Protein AF-H0QYI7-F1 (afdb_monomer_lite)

Sequence (74 aa):
MKIHEEVAVYFALTFVGLCAIAYLLWRAFGPVANDDHSSRSADSRRTPPPIGPDDDPQFLFELDRREKRGDDSA

Radius of gyration: 27.66 Å; chains: 1; bounding box: 48×22×86 Å

Organism: NCBI:txid1077974

Secondary structure (DSSP, 8-state):
-HHHHHHHHHHHHHHHHHHHHHHHHHHHH-------S------S--------TTSSHHHHHHHHHHHTTTTS--

Structure (mmCIF, N/CA/C/O backbone):
data_AF-H0QYI7-F1
#
_entry.id   AF-H0QYI7-F1
#
loop_
_atom_site.group_PDB
_atom_site.id
_atom_site.type_symbol
_atom_site.label_atom_id
_atom_site.label_alt_id
_atom_site.label_comp_id
_atom_site.label_asym_id
_atom_site.label_entity_id
_atom_site.label_seq_id
_atom_site.pdbx_PDB_ins_code
_atom_site.Cartn_x
_atom_site.Cartn_y
_atom_site.Cartn_z
_atom_site.occupancy
_atom_site.B_iso_or_equiv
_atom_site.auth_seq_id
_atom_site.auth_comp_id
_atom_site.auth_asym_id
_atom_site.auth_atom_id
_atom_site.pdbx_PDB_model_num
ATOM 1 N N . MET A 1 1 ? 20.034 3.255 -29.546 1.00 61.53 1 MET A N 1
ATOM 2 C CA . MET A 1 1 ? 18.738 2.760 -29.023 1.00 61.53 1 MET A CA 1
ATOM 3 C C . MET A 1 1 ? 18.835 2.025 -27.681 1.00 61.53 1 MET A C 1
ATOM 5 O O . MET A 1 1 ? 17.854 2.054 -26.962 1.00 61.53 1 MET A O 1
ATOM 9 N N . LYS A 1 2 ? 19.988 1.455 -27.285 1.00 67.50 2 LYS A N 1
ATOM 10 C CA . LYS A 1 2 ? 20.165 0.732 -26.002 1.00 67.50 2 LYS A CA 1
ATOM 11 C C . LYS A 1 2 ? 19.915 1.576 -24.735 1.00 67.50 2 LYS A C 1
ATOM 13 O O . LYS A 1 2 ? 19.382 1.085 -23.755 1.00 67.50 2 LYS A O 1
ATOM 18 N N . ILE A 1 3 ? 20.241 2.870 -24.787 1.00 75.00 3 ILE A N 1
ATOM 19 C CA . ILE A 1 3 ? 20.060 3.806 -23.660 1.00 75.00 3 ILE A CA 1
ATOM 20 C C . ILE A 1 3 ? 18.576 3.992 -23.317 1.00 75.00 3 ILE A C 1
ATOM 22 O O . ILE A 1 3 ? 18.229 4.115 -22.151 1.00 75.00 3 ILE A O 1
ATOM 26 N N . HIS A 1 4 ? 17.688 3.980 -24.316 1.00 78.62 4 HIS A N 1
ATOM 27 C CA . HIS A 1 4 ? 16.251 4.094 -24.062 1.00 78.62 4 HIS A CA 1
ATOM 28 C C . HIS A 1 4 ? 15.696 2.858 -23.358 1.00 78.62 4 HIS A C 1
ATOM 30 O O . HIS A 1 4 ? 14.768 2.992 -22.574 1.00 78.62 4 HIS A O 1
ATOM 36 N N . GLU A 1 5 ? 16.267 1.682 -23.616 1.00 79.88 5 GLU A N 1
ATOM 37 C CA . GLU A 1 5 ? 15.863 0.428 -22.981 1.00 79.88 5 GLU A CA 1
ATOM 38 C C . GLU A 1 5 ? 16.287 0.401 -21.509 1.00 79.88 5 GLU A C 1
ATOM 40 O O . GLU A 1 5 ? 15.452 0.180 -20.641 1.00 79.88 5 GLU A O 1
ATOM 45 N N . GLU A 1 6 ? 17.542 0.755 -21.219 1.00 84.38 6 GLU A N 1
ATOM 46 C CA . GLU A 1 6 ? 18.047 0.918 -19.848 1.00 84.38 6 GLU A CA 1
ATOM 47 C C . GLU A 1 6 ? 17.192 1.924 -19.062 1.00 84.38 6 GLU A C 1
ATOM 49 O O . GLU A 1 6 ? 16.650 1.612 -18.003 1.00 84.38 6 GLU A O 1
ATOM 54 N N . VAL A 1 7 ? 16.992 3.124 -19.621 1.00 90.56 7 VAL A N 1
ATOM 55 C CA . VAL A 1 7 ? 16.186 4.177 -18.987 1.00 90.56 7 VAL A CA 1
ATOM 56 C C . VAL A 1 7 ? 14.732 3.731 -18.803 1.00 90.56 7 VAL A C 1
ATOM 58 O O . VAL A 1 7 ? 14.143 4.011 -17.760 1.00 90.56 7 VAL A O 1
ATOM 61 N N . ALA A 1 8 ? 14.156 3.003 -19.764 1.00 91.12 8 ALA A N 1
ATOM 62 C CA . ALA A 1 8 ? 12.801 2.471 -19.650 1.00 91.12 8 ALA A CA 1
ATOM 63 C C . ALA A 1 8 ? 12.681 1.418 -18.540 1.00 91.12 8 ALA A C 1
ATOM 65 O O . ALA A 1 8 ? 11.696 1.436 -17.803 1.00 91.12 8 ALA A O 1
ATOM 66 N N . VAL A 1 9 ? 13.677 0.542 -18.372 1.00 92.31 9 VAL A N 1
ATOM 67 C CA . VAL A 1 9 ? 13.692 -0.460 -17.294 1.00 92.31 9 VAL A CA 1
ATOM 68 C C . VAL A 1 9 ? 13.769 0.220 -15.927 1.00 92.31 9 VAL A C 1
ATOM 70 O O . VAL A 1 9 ? 12.966 -0.094 -15.046 1.00 92.31 9 VAL A O 1
ATOM 73 N N . TYR A 1 10 ? 14.655 1.206 -15.748 1.00 94.25 10 TYR A N 1
ATOM 74 C CA . TYR A 1 10 ? 14.729 1.962 -14.490 1.00 94.25 10 TYR A CA 1
ATOM 75 C C . TYR A 1 10 ? 13.439 2.742 -14.207 1.00 94.25 10 TYR A C 1
ATOM 77 O O . TYR A 1 10 ? 12.975 2.787 -13.065 1.00 94.25 10 TYR A O 1
ATOM 85 N N . PHE A 1 11 ? 12.816 3.315 -15.237 1.00 93.56 11 PHE A N 1
ATOM 86 C CA . PHE A 1 11 ? 11.546 4.021 -15.093 1.00 93.56 11 PHE A CA 1
ATOM 87 C C . PHE A 1 11 ? 10.407 3.072 -14.696 1.00 93.56 11 PHE A C 1
ATOM 89 O O . PHE A 1 11 ? 9.646 3.368 -13.779 1.00 93.56 11 PHE A O 1
ATOM 96 N N . ALA A 1 12 ? 10.323 1.893 -15.317 1.00 93.94 12 ALA A N 1
ATOM 97 C CA . ALA A 1 12 ? 9.320 0.888 -14.975 1.00 93.94 12 ALA A CA 1
ATOM 98 C C . ALA A 1 12 ? 9.488 0.375 -13.534 1.00 93.94 12 ALA A C 1
ATOM 100 O O . ALA A 1 12 ? 8.511 0.308 -12.789 1.00 93.94 12 ALA A O 1
ATOM 101 N N . LEU A 1 13 ? 10.720 0.064 -13.114 1.00 95.62 13 LEU A N 1
ATOM 102 C CA . LEU A 1 13 ? 11.004 -0.416 -11.757 1.00 95.62 13 LEU A CA 1
ATOM 103 C C . LEU A 1 13 ? 10.678 0.633 -10.689 1.00 95.62 13 LEU A C 1
ATOM 105 O O . LEU A 1 13 ? 10.049 0.311 -9.682 1.00 95.62 13 LEU A O 1
ATOM 109 N N . THR A 1 14 ? 11.072 1.889 -10.913 1.00 96.56 14 THR A N 1
ATOM 110 C CA . THR A 1 14 ? 10.780 2.983 -9.974 1.00 96.56 14 THR A CA 1
ATOM 111 C C . THR A 1 14 ? 9.289 3.284 -9.906 1.00 96.56 14 THR A C 1
ATOM 113 O O . THR A 1 14 ? 8.764 3.449 -8.808 1.00 96.56 14 THR A O 1
ATOM 116 N N . PHE A 1 15 ? 8.585 3.282 -11.039 1.00 97.31 15 PHE A N 1
ATOM 117 C CA . PHE A 1 15 ? 7.141 3.486 -11.074 1.00 97.31 15 PHE A CA 1
ATOM 118 C C . PHE A 1 15 ? 6.389 2.384 -10.319 1.00 97.31 15 PHE A C 1
ATOM 120 O O . PHE A 1 15 ? 5.574 2.681 -9.449 1.00 97.31 15 PHE A O 1
ATOM 127 N N . VAL A 1 16 ? 6.706 1.111 -10.579 1.00 97.00 16 VAL A N 1
ATOM 128 C CA . VAL A 1 16 ? 6.079 -0.024 -9.880 1.00 97.00 16 VAL A CA 1
ATOM 129 C C . VAL A 1 16 ? 6.398 0.004 -8.385 1.00 97.00 16 VAL A C 1
ATOM 131 O O . VAL A 1 16 ? 5.493 -0.169 -7.569 1.00 97.00 16 VAL A O 1
ATOM 134 N N . GLY A 1 17 ? 7.653 0.268 -8.010 1.00 96.38 17 GLY A N 1
ATOM 135 C CA . GLY A 1 17 ? 8.054 0.403 -6.609 1.00 96.38 17 GLY A CA 1
ATOM 136 C C . GLY A 1 17 ? 7.322 1.545 -5.899 1.00 96.38 17 GLY A C 1
ATOM 137 O O . GLY A 1 17 ? 6.817 1.362 -4.792 1.00 96.38 17 GLY A O 1
ATOM 138 N N . LEU A 1 18 ? 7.187 2.698 -6.558 1.00 97.50 18 LEU A N 1
ATOM 139 C CA . LEU A 1 18 ? 6.453 3.846 -6.033 1.00 97.50 18 LEU A CA 1
ATOM 140 C C . LEU A 1 18 ? 4.963 3.526 -5.858 1.00 97.50 18 LEU A C 1
ATOM 142 O O . LEU A 1 18 ? 4.399 3.818 -4.806 1.00 97.50 18 LEU A O 1
ATOM 146 N N . CYS A 1 19 ? 4.335 2.881 -6.845 1.00 96.62 19 CYS A N 1
ATOM 147 C CA . CYS A 1 19 ? 2.947 2.433 -6.755 1.00 96.62 19 CYS A CA 1
ATOM 148 C C . CYS A 1 19 ? 2.743 1.426 -5.620 1.00 96.62 19 CYS A C 1
ATOM 150 O O . CYS A 1 19 ? 1.762 1.535 -4.889 1.00 96.62 19 CYS A O 1
ATOM 152 N N . ALA A 1 20 ? 3.663 0.476 -5.436 1.00 96.06 20 ALA A N 1
ATOM 153 C CA . ALA A 1 20 ? 3.597 -0.492 -4.347 1.00 96.06 20 ALA A CA 1
ATOM 154 C C . ALA A 1 20 ? 3.691 0.195 -2.979 1.00 96.06 20 ALA A C 1
ATOM 156 O O . ALA A 1 20 ? 2.883 -0.091 -2.100 1.00 96.06 20 ALA A O 1
ATOM 157 N N . ILE A 1 21 ? 4.617 1.144 -2.804 1.00 95.06 21 ILE A N 1
ATOM 158 C CA . ILE A 1 21 ? 4.733 1.921 -1.562 1.00 95.06 21 ILE A CA 1
ATOM 159 C C . ILE A 1 21 ? 3.470 2.753 -1.333 1.00 95.06 21 ILE A C 1
ATOM 161 O O . ILE A 1 21 ? 2.906 2.695 -0.247 1.00 95.06 21 ILE A O 1
ATOM 165 N N . ALA A 1 22 ? 2.983 3.479 -2.340 1.00 93.25 22 ALA A N 1
ATOM 166 C CA . ALA A 1 22 ? 1.748 4.256 -2.235 1.00 93.25 22 ALA A CA 1
ATOM 167 C C . ALA A 1 22 ? 0.545 3.368 -1.881 1.00 93.25 22 ALA A C 1
ATOM 169 O O . ALA A 1 22 ? -0.265 3.738 -1.035 1.00 93.25 22 ALA A O 1
ATOM 170 N N . TYR A 1 23 ? 0.461 2.171 -2.466 1.00 92.12 23 TYR A N 1
ATOM 171 C CA . TYR A 1 23 ? -0.563 1.184 -2.143 1.00 92.12 23 TYR A CA 1
ATOM 172 C C . TYR A 1 23 ? -0.429 0.659 -0.713 1.00 92.12 23 TYR A C 1
ATOM 174 O O . TYR A 1 23 ? -1.430 0.536 -0.017 1.00 92.12 23 TYR A O 1
ATOM 182 N N . LEU A 1 24 ? 0.787 0.386 -0.239 1.00 92.44 24 LEU A N 1
ATOM 183 C CA . LEU A 1 24 ? 1.026 -0.037 1.142 1.00 92.44 24 LEU A CA 1
ATOM 184 C C . LEU A 1 24 ? 0.698 1.076 2.136 1.00 92.44 24 LEU A C 1
ATOM 186 O O . LEU A 1 24 ? 0.064 0.808 3.152 1.00 92.44 24 LEU A O 1
ATOM 190 N N . LEU A 1 25 ? 1.059 2.321 1.827 1.00 90.75 25 LEU A N 1
ATOM 191 C CA . LEU A 1 25 ? 0.694 3.488 2.624 1.00 90.75 25 LEU A CA 1
ATOM 192 C C . LEU A 1 25 ? -0.823 3.693 2.628 1.00 90.75 25 LEU A C 1
ATOM 194 O O . LEU A 1 25 ? -1.391 3.938 3.683 1.00 90.75 25 LEU A O 1
ATOM 198 N N . TRP A 1 26 ? -1.502 3.500 1.497 1.00 86.56 26 TRP A N 1
ATOM 199 C CA . TRP A 1 26 ? -2.963 3.505 1.444 1.00 86.56 26 TRP A CA 1
ATOM 200 C C . TRP A 1 26 ? -3.571 2.300 2.177 1.00 86.56 26 TRP A C 1
ATOM 202 O O . TRP A 1 26 ? -4.625 2.410 2.784 1.00 86.56 26 TRP A O 1
ATOM 212 N N . ARG A 1 27 ? -2.931 1.133 2.202 1.00 84.12 27 ARG A N 1
ATOM 213 C CA . ARG A 1 27 ? -3.464 -0.024 2.932 1.00 84.12 27 ARG A CA 1
ATOM 214 C C . ARG A 1 27 ? -3.277 0.104 4.444 1.00 84.12 27 ARG A C 1
ATOM 216 O O . ARG A 1 27 ? -4.139 -0.370 5.183 1.00 84.12 27 ARG A O 1
ATOM 223 N N . ALA A 1 28 ? -2.168 0.706 4.874 1.00 80.31 28 ALA A N 1
ATOM 224 C CA . ALA A 1 28 ? -1.784 0.876 6.274 1.00 80.31 28 ALA A CA 1
ATOM 225 C C . ALA A 1 28 ? -2.408 2.123 6.916 1.00 80.31 28 ALA A C 1
ATOM 227 O O . ALA A 1 28 ? -2.887 2.051 8.042 1.00 80.31 28 ALA A O 1
ATOM 228 N N . PHE A 1 29 ? -2.426 3.244 6.195 1.00 79.56 29 PHE A N 1
ATOM 229 C CA . PHE A 1 29 ? -2.943 4.541 6.649 1.00 79.56 29 PHE A CA 1
ATOM 230 C C . PHE A 1 29 ? -4.192 4.975 5.894 1.00 79.56 29 PHE A C 1
ATOM 232 O O . PHE A 1 29 ? -4.528 6.160 5.914 1.00 79.56 29 PHE A O 1
ATOM 239 N N . GLY A 1 30 ? -4.822 4.060 5.152 1.00 65.38 30 GLY A N 1
ATOM 240 C CA . GLY A 1 30 ? -5.912 4.406 4.252 1.00 65.38 30 GLY A CA 1
ATOM 241 C C . GLY A 1 30 ? -6.957 5.260 4.913 1.00 65.38 30 GLY A C 1
ATOM 242 O O . GLY A 1 30 ? -7.108 5.134 6.128 1.00 65.38 30 GLY A O 1
ATOM 243 N N . PRO A 1 31 ? -7.584 6.150 4.112 1.00 64.94 31 PRO A N 1
ATOM 244 C CA . PRO A 1 31 ? -8.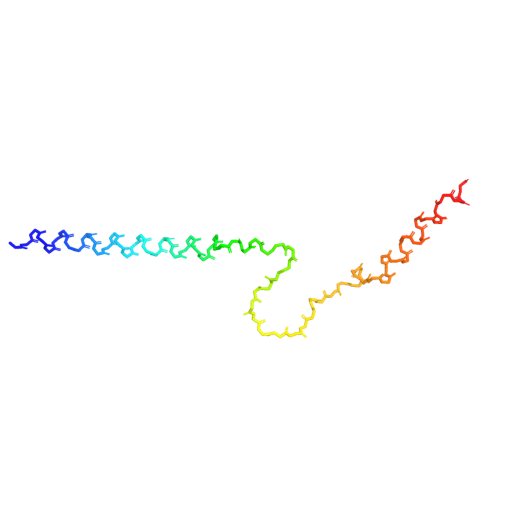282 7.330 4.587 1.00 64.94 31 PRO A CA 1
ATOM 245 C C . PRO A 1 31 ? -9.046 6.908 5.814 1.00 64.94 31 PRO A C 1
ATOM 247 O O . PRO A 1 31 ? -9.956 6.083 5.707 1.00 64.94 31 PRO A O 1
ATOM 250 N N . VAL A 1 32 ? -8.570 7.378 6.973 1.00 59.56 32 VAL A N 1
ATOM 251 C CA . VAL A 1 32 ? -9.336 7.301 8.202 1.00 59.56 32 VAL A CA 1
ATOM 252 C C . VAL A 1 32 ? -10.599 8.011 7.780 1.00 59.56 32 VAL A C 1
ATOM 254 O O . VAL A 1 32 ? -10.575 9.220 7.537 1.00 59.56 32 VAL A O 1
ATOM 257 N N . ALA A 1 33 ? -11.636 7.233 7.471 1.00 55.03 33 ALA A N 1
ATOM 258 C CA . ALA A 1 33 ? -12.929 7.803 7.226 1.00 55.03 33 ALA A CA 1
ATOM 259 C C . ALA A 1 33 ? -13.132 8.621 8.487 1.00 55.03 33 ALA A C 1
ATOM 261 O O . ALA A 1 33 ? -13.102 8.075 9.591 1.00 55.03 33 ALA A O 1
ATOM 262 N N . ASN A 1 34 ? -13.236 9.935 8.334 1.00 50.34 34 ASN A N 1
ATOM 263 C CA . ASN A 1 34 ? -13.689 10.812 9.397 1.00 50.34 34 ASN A CA 1
ATOM 264 C C . ASN A 1 34 ? -15.180 10.527 9.668 1.00 50.34 34 ASN A C 1
ATOM 266 O O . ASN A 1 34 ? -15.964 11.447 9.848 1.00 50.34 34 ASN A O 1
ATOM 270 N N . ASP A 1 35 ? -15.567 9.255 9.641 1.00 48.81 35 ASP A N 1
ATOM 271 C CA . ASP A 1 35 ? -16.728 8.728 10.299 1.00 48.81 35 ASP A CA 1
ATOM 272 C C . ASP A 1 35 ? -16.251 8.512 11.729 1.00 48.81 35 ASP A C 1
ATOM 274 O O . ASP A 1 35 ? -15.661 7.489 12.097 1.00 48.81 35 ASP A O 1
ATOM 278 N N . ASP A 1 36 ? -16.391 9.597 12.487 1.00 48.41 36 ASP A N 1
ATOM 279 C CA . ASP A 1 36 ? -16.861 9.571 13.861 1.00 48.41 36 ASP A CA 1
ATOM 280 C C . ASP A 1 36 ? -17.136 8.151 14.352 1.00 48.41 36 ASP A C 1
ATOM 282 O O . ASP A 1 36 ? -17.993 7.470 13.797 1.00 48.41 36 ASP A O 1
ATOM 286 N N . HIS A 1 37 ? -16.428 7.726 15.402 1.00 48.88 37 HIS A N 1
ATOM 287 C CA . HIS A 1 37 ? -16.875 6.677 16.317 1.00 48.88 37 HIS A CA 1
ATOM 288 C C . HIS A 1 37 ? -17.799 5.621 15.690 1.00 48.88 37 HIS A C 1
ATOM 290 O O . HIS A 1 37 ? -19.015 5.772 15.726 1.00 48.88 37 HIS A O 1
ATOM 296 N N . SER A 1 38 ? -17.223 4.513 15.221 1.00 48.81 38 SER A N 1
ATOM 297 C CA . SER A 1 38 ? -17.903 3.329 14.669 1.00 48.81 38 SER A CA 1
ATOM 298 C C . SER A 1 38 ? -17.894 3.241 13.144 1.00 48.81 38 SER A C 1
ATOM 300 O O . SER A 1 38 ? -18.649 3.883 12.433 1.00 48.81 38 SER A O 1
ATOM 302 N N . SER A 1 39 ? -17.097 2.313 12.627 1.00 44.19 39 SER A N 1
ATOM 303 C CA . SER A 1 39 ? -17.582 1.237 11.754 1.00 44.19 39 SER A CA 1
ATOM 304 C C . SER A 1 39 ? -16.375 0.517 11.153 1.00 44.19 39 SER A C 1
ATOM 306 O O . SER A 1 39 ? -15.530 1.065 10.464 1.00 44.19 39 SER A O 1
ATOM 308 N N . ARG A 1 40 ? -16.174 -0.724 11.589 1.00 48.12 40 ARG A N 1
ATOM 309 C CA . ARG A 1 40 ? -16.426 -1.890 10.737 1.00 48.12 40 ARG A CA 1
ATOM 310 C C . ARG A 1 40 ? -15.495 -1.931 9.527 1.00 48.12 40 ARG A C 1
ATOM 312 O O . ARG A 1 40 ? -15.815 -1.439 8.451 1.00 48.12 40 ARG A O 1
ATOM 319 N N . SER A 1 41 ? -14.440 -2.733 9.676 1.00 46.72 41 SER A N 1
ATOM 320 C CA . SER A 1 41 ? -14.115 -3.673 8.604 1.00 46.72 41 SER A CA 1
ATOM 321 C C . SER A 1 41 ? -15.425 -4.305 8.141 1.00 46.72 41 SER A C 1
ATOM 323 O O . SER A 1 41 ? -16.090 -5.014 8.899 1.00 46.72 41 SER A O 1
ATOM 325 N N . ALA A 1 42 ? -15.837 -3.944 6.933 1.00 51.69 42 ALA A N 1
ATOM 326 C CA . ALA A 1 42 ? -16.953 -4.536 6.235 1.00 51.69 42 ALA A CA 1
ATOM 327 C C . ALA A 1 42 ? -16.558 -5.966 5.846 1.00 51.69 42 ALA A C 1
ATOM 329 O O . ALA A 1 42 ? -16.187 -6.234 4.710 1.00 51.69 42 ALA A O 1
ATOM 330 N N . ASP A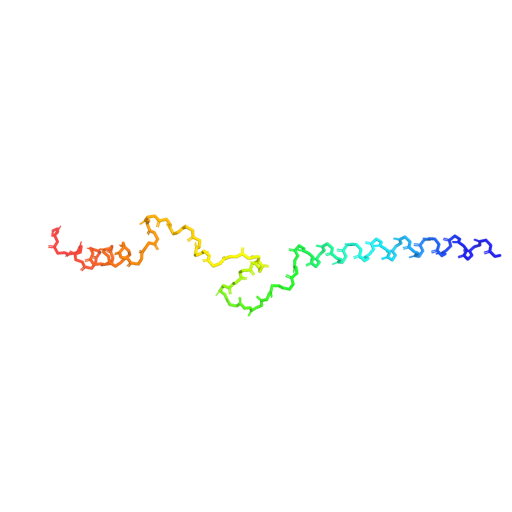 1 43 ? -16.604 -6.874 6.817 1.00 48.28 43 ASP A N 1
ATOM 331 C CA . ASP A 1 43 ? -16.732 -8.296 6.554 1.00 48.28 43 ASP A CA 1
ATOM 332 C C . ASP A 1 43 ? -17.944 -8.844 7.312 1.00 48.28 43 ASP A C 1
ATOM 334 O O . ASP A 1 43 ? -18.313 -8.446 8.418 1.00 48.28 43 ASP A O 1
ATOM 338 N N . SER A 1 44 ? -18.627 -9.712 6.599 1.00 51.69 44 SER A N 1
ATOM 339 C CA . SER A 1 44 ? -19.892 -10.350 6.868 1.00 51.69 44 SER A CA 1
ATOM 340 C C . SER A 1 44 ? -20.003 -10.991 8.259 1.00 51.69 44 SER A C 1
ATOM 342 O O . SER A 1 44 ? -19.488 -12.078 8.511 1.00 51.69 44 SER A O 1
ATOM 344 N N . ARG A 1 45 ? -20.797 -10.375 9.140 1.00 49.16 45 ARG A N 1
ATOM 345 C CA . ARG A 1 45 ? -21.927 -10.989 9.875 1.00 49.16 45 ARG A CA 1
ATOM 346 C C . ARG A 1 45 ? -22.356 -10.073 11.015 1.00 49.16 45 ARG A C 1
ATOM 348 O O . ARG A 1 45 ? -21.549 -9.543 11.765 1.00 49.16 45 ARG A O 1
ATOM 355 N N . ARG A 1 46 ? -23.670 -9.880 11.124 1.00 56.69 46 ARG A N 1
ATOM 356 C CA . ARG A 1 46 ? -24.356 -9.167 12.207 1.00 56.69 46 ARG A CA 1
ATOM 357 C C . ARG A 1 46 ? -24.235 -9.942 13.521 1.00 56.69 46 ARG A C 1
ATOM 359 O O . ARG A 1 46 ? -25.222 -10.477 14.015 1.00 56.69 46 ARG A O 1
ATOM 366 N N . THR A 1 47 ? -23.043 -9.999 14.082 1.00 59.19 47 THR A N 1
ATOM 367 C CA . THR A 1 47 ? -22.863 -10.377 15.476 1.00 59.19 47 THR A CA 1
ATOM 368 C C . THR A 1 47 ? -22.315 -9.129 16.152 1.00 59.19 47 THR A C 1
ATOM 370 O O . THR A 1 47 ? -21.255 -8.655 15.735 1.00 59.19 47 THR A O 1
ATOM 373 N N . PRO A 1 48 ? -23.047 -8.513 17.103 1.00 64.31 48 PRO A N 1
ATOM 374 C CA . PRO A 1 48 ? -22.417 -7.529 17.970 1.00 64.31 48 PRO A CA 1
ATOM 375 C C . PRO A 1 48 ? -21.140 -8.168 18.532 1.00 64.31 48 PRO A C 1
ATOM 377 O O . PRO A 1 48 ? -21.143 -9.384 18.764 1.00 64.31 48 PRO A O 1
ATOM 380 N N . PRO A 1 49 ? -20.037 -7.408 18.675 1.00 67.62 49 PRO A N 1
ATOM 381 C CA . PRO A 1 49 ? -18.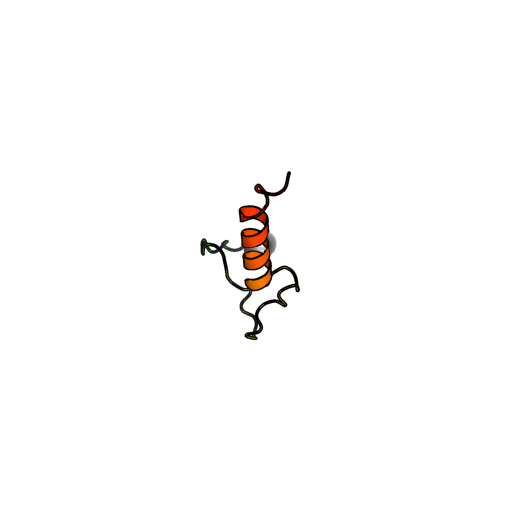849 -7.941 19.329 1.00 67.62 49 PRO A CA 1
ATOM 382 C C . PRO A 1 49 ? -19.293 -8.607 20.635 1.00 67.62 49 PRO A C 1
ATOM 384 O O . PRO A 1 49 ? -20.241 -8.103 21.247 1.00 67.62 49 PRO A O 1
ATOM 387 N N . PRO A 1 50 ? -18.708 -9.755 21.020 1.00 64.00 50 PRO A N 1
ATOM 388 C CA . PRO A 1 50 ? -19.040 -10.386 22.286 1.00 64.00 50 PRO A CA 1
ATOM 389 C C . PRO A 1 50 ? -18.832 -9.342 23.383 1.00 64.00 50 PRO A C 1
ATOM 391 O O . PRO A 1 50 ? -17.702 -8.985 23.699 1.00 64.00 50 PRO A O 1
ATOM 394 N N . ILE 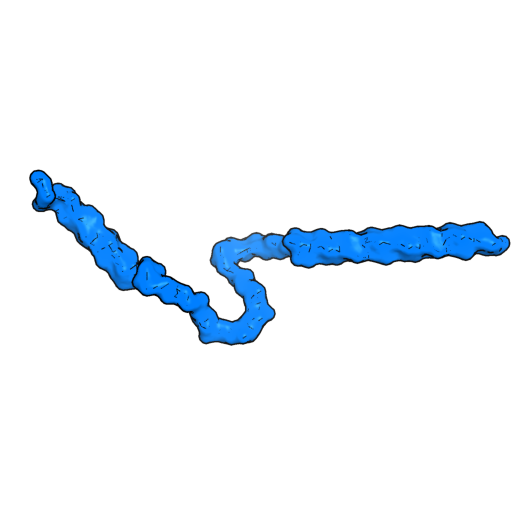A 1 51 ? -19.946 -8.791 23.863 1.00 68.19 51 ILE A N 1
ATOM 395 C CA . ILE A 1 51 ? -19.987 -7.861 24.979 1.00 68.19 51 ILE A CA 1
ATOM 396 C C . ILE A 1 51 ? -19.511 -8.674 26.170 1.00 68.19 51 ILE A C 1
ATOM 398 O O . ILE A 1 51 ? -20.041 -9.759 26.438 1.00 68.19 51 ILE A O 1
ATOM 402 N N . GLY A 1 52 ? -18.440 -8.201 26.804 1.00 78.94 52 GLY A N 1
ATOM 403 C CA . GLY A 1 52 ? -17.988 -8.788 28.050 1.00 78.94 52 GLY A CA 1
ATOM 404 C C . GLY A 1 52 ? -19.129 -8.729 29.070 1.00 78.94 52 GLY A C 1
ATOM 405 O O . GLY A 1 52 ? -19.961 -7.827 28.987 1.00 78.94 52 GLY A O 1
ATOM 406 N N . PRO A 1 53 ? -19.190 -9.657 30.038 1.00 69.00 53 PRO A N 1
ATOM 407 C CA . PRO A 1 53 ? -20.169 -9.593 31.126 1.00 69.00 53 PRO A CA 1
ATOM 408 C C . PRO A 1 53 ? -20.209 -8.231 31.846 1.00 69.00 53 PRO A C 1
ATOM 410 O O . PRO A 1 53 ? -21.244 -7.870 32.390 1.00 69.00 53 PRO A O 1
ATOM 413 N N . ASP A 1 54 ? -19.106 -7.475 31.803 1.00 69.44 54 ASP A N 1
ATOM 414 C CA . ASP A 1 54 ? -18.949 -6.158 32.434 1.00 69.44 54 ASP A CA 1
ATOM 415 C C . ASP A 1 54 ? -19.390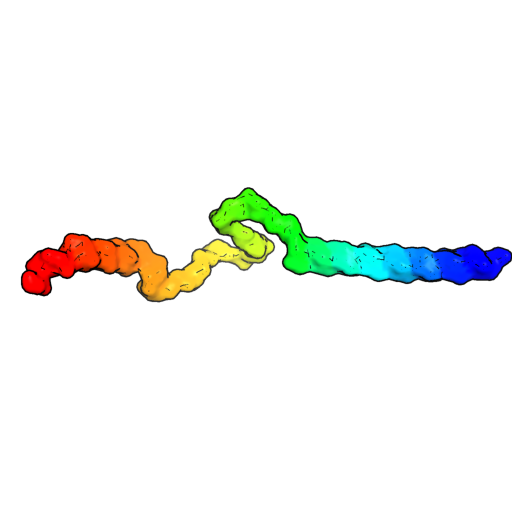 -4.976 31.537 1.00 69.44 54 ASP A C 1
ATOM 417 O O . ASP A 1 54 ? -19.543 -3.858 32.024 1.00 69.44 54 ASP A O 1
ATOM 421 N N . ASP A 1 55 ? -19.594 -5.203 30.233 1.00 70.94 55 ASP A N 1
ATOM 422 C CA . ASP A 1 55 ? -19.918 -4.168 29.231 1.00 70.94 55 ASP A CA 1
ATOM 423 C C . ASP A 1 55 ? -21.422 -4.101 28.907 1.00 70.94 55 ASP A C 1
ATOM 425 O O . ASP A 1 55 ? -21.839 -3.474 27.925 1.00 70.94 55 ASP A O 1
ATOM 429 N N . ASP A 1 56 ? -22.265 -4.787 29.684 1.00 80.94 56 ASP A N 1
ATOM 430 C CA . ASP A 1 56 ? -23.704 -4.712 29.494 1.00 80.94 56 ASP A CA 1
ATOM 431 C C . ASP A 1 56 ? -24.278 -3.405 30.100 1.00 80.94 56 ASP A C 1
ATOM 433 O O . ASP A 1 56 ? -23.780 -2.857 31.091 1.00 80.94 56 ASP A O 1
ATOM 437 N N . PRO A 1 57 ? -25.334 -2.831 29.495 1.00 79.31 57 PRO A N 1
ATOM 438 C CA . PRO A 1 57 ? -25.914 -1.582 29.984 1.00 79.31 57 PRO A CA 1
ATOM 439 C C . PRO A 1 57 ? -26.586 -1.733 31.357 1.00 79.31 57 PRO A C 1
ATOM 441 O O . PRO A 1 57 ? -26.904 -0.728 31.991 1.00 79.31 57 PRO A O 1
ATOM 444 N N . GLN A 1 58 ? -26.846 -2.963 31.812 1.00 80.75 58 GLN A N 1
ATOM 445 C CA . GLN A 1 58 ? -27.463 -3.222 33.110 1.00 80.75 58 GLN A CA 1
ATOM 446 C C . GLN A 1 58 ? -26.436 -3.082 34.238 1.00 80.75 58 GLN A C 1
ATOM 448 O O . GLN A 1 58 ? -26.726 -2.429 35.235 1.00 80.75 58 GLN A O 1
ATOM 453 N N . PHE A 1 59 ? -25.224 -3.598 34.052 1.00 83.62 59 PHE A N 1
ATOM 454 C CA . PHE A 1 59 ? -24.099 -3.504 34.969 1.00 83.62 59 PHE A CA 1
ATOM 455 C C . PHE A 1 59 ? -23.698 -2.048 35.199 1.00 83.62 59 PHE A C 1
ATOM 457 O O . PHE A 1 59 ? -23.586 -1.617 36.345 1.00 83.62 59 PHE A O 1
ATOM 464 N N . LEU A 1 60 ? -23.585 -1.256 34.124 1.00 84.25 60 LEU A N 1
ATOM 465 C CA . LEU A 1 60 ? -23.306 0.181 34.225 1.00 84.25 60 LEU A CA 1
ATOM 466 C C . LEU A 1 60 ? -24.420 0.936 34.962 1.00 84.25 60 LEU A C 1
ATOM 468 O O . LEU A 1 60 ? -24.136 1.802 35.786 1.00 84.25 60 LEU A O 1
ATOM 472 N N . PHE A 1 61 ? -25.686 0.588 34.713 1.00 83.25 61 PHE A N 1
ATOM 473 C CA . PHE A 1 61 ? -26.821 1.177 35.427 1.00 83.25 61 PHE A CA 1
ATOM 474 C C . PHE A 1 61 ? -26.826 0.806 36.917 1.00 83.25 61 PHE A C 1
ATOM 476 O O . PHE A 1 61 ? -27.125 1.640 37.772 1.00 83.25 61 PHE A O 1
ATOM 483 N N . GLU A 1 62 ? -26.490 -0.441 37.250 1.00 82.69 62 GLU A N 1
ATOM 484 C CA . GLU A 1 62 ? -26.356 -0.884 38.635 1.00 82.69 62 GLU A CA 1
ATOM 485 C C . GLU A 1 62 ? -25.180 -0.215 39.350 1.00 82.69 62 GLU A C 1
ATOM 487 O O . GLU A 1 62 ? -25.323 0.137 40.522 1.00 82.69 62 GLU A O 1
ATOM 492 N N . LEU A 1 63 ? -24.046 -0.025 38.671 1.00 82.62 63 LEU A N 1
ATOM 493 C CA . LEU A 1 63 ? -22.878 0.672 39.205 1.00 82.62 63 LEU A CA 1
ATOM 494 C C . LEU A 1 63 ? -23.197 2.145 39.480 1.00 82.62 63 LEU A C 1
ATOM 496 O O . LEU A 1 63 ? -23.021 2.584 40.612 1.00 82.62 63 LEU A O 1
ATOM 500 N N . ASP A 1 64 ? -23.775 2.858 38.508 1.00 82.88 64 ASP A N 1
ATOM 501 C CA . ASP A 1 64 ? -24.218 4.254 38.661 1.00 82.88 64 ASP A CA 1
ATOM 502 C C . ASP A 1 64 ? -25.215 4.400 39.823 1.00 82.88 64 ASP A C 1
ATOM 504 O O . ASP A 1 64 ? -25.110 5.289 40.670 1.00 82.88 64 ASP A O 1
ATOM 508 N N . ARG A 1 65 ? -26.153 3.452 39.949 1.00 83.06 65 ARG A N 1
ATOM 509 C CA . ARG A 1 65 ? -27.114 3.423 41.058 1.00 83.06 65 ARG A CA 1
ATOM 510 C C . ARG A 1 65 ? -26.450 3.177 42.415 1.00 83.06 65 ARG A C 1
ATOM 512 O O . ARG A 1 65 ? -26.953 3.686 43.419 1.00 83.06 65 ARG A O 1
ATOM 519 N N . ARG A 1 66 ? -25.381 2.378 42.475 1.00 82.44 66 ARG A N 1
ATOM 520 C CA . ARG A 1 66 ? -24.616 2.109 43.705 1.00 82.44 66 ARG A CA 1
ATOM 521 C C . ARG A 1 66 ? -23.724 3.292 44.072 1.00 82.4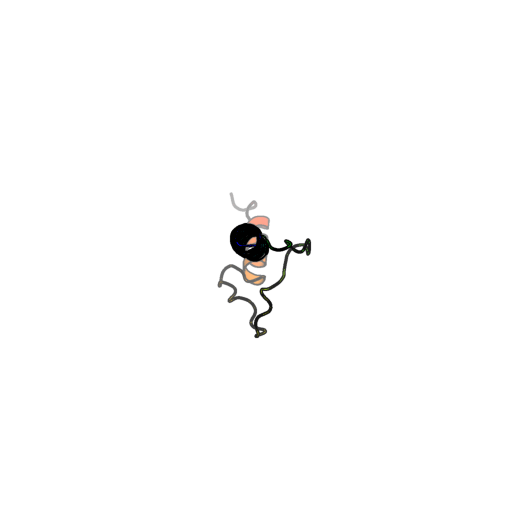4 66 ARG A C 1
ATOM 523 O O . ARG A 1 66 ? -23.744 3.674 45.234 1.00 82.44 66 ARG A O 1
ATOM 530 N N . GLU A 1 67 ? -23.034 3.902 43.110 1.00 80.25 67 GLU A N 1
ATOM 531 C CA . GLU A 1 67 ? -22.223 5.113 43.313 1.00 80.25 67 GLU A CA 1
ATOM 532 C C . GLU A 1 67 ? -23.084 6.281 43.796 1.00 80.25 67 GLU A C 1
ATOM 534 O O . GLU A 1 67 ? -22.786 6.894 44.816 1.00 80.25 67 GLU A O 1
ATOM 539 N N . LYS A 1 68 ? -24.234 6.523 43.157 1.00 76.88 68 LYS A N 1
ATOM 540 C CA . LYS A 1 68 ? -25.171 7.577 43.573 1.00 76.88 68 LYS A CA 1
ATOM 541 C C . LYS A 1 68 ? -25.782 7.347 44.958 1.00 76.88 68 LYS A C 1
ATOM 543 O O . LYS A 1 68 ? -26.258 8.287 45.587 1.00 76.88 68 LYS A O 1
ATOM 548 N N . ARG A 1 69 ? -25.814 6.097 45.425 1.00 73.38 69 ARG A N 1
ATOM 549 C CA . ARG A 1 69 ? -26.306 5.714 46.759 1.00 73.38 69 ARG A CA 1
ATOM 550 C C . ARG A 1 69 ? -25.165 5.534 47.772 1.00 73.38 69 ARG A C 1
ATOM 552 O O . ARG A 1 69 ? -25.430 5.168 48.913 1.00 73.38 69 ARG A O 1
ATOM 559 N N . GLY A 1 70 ? -23.923 5.761 47.343 1.00 62.41 70 GLY A N 1
ATOM 560 C CA . GLY A 1 70 ? -22.684 5.434 48.043 1.00 62.41 70 GLY A CA 1
ATOM 561 C C . GLY A 1 70 ? -22.120 6.522 48.952 1.00 62.41 70 GLY A C 1
ATOM 562 O O . GLY A 1 70 ? -21.038 6.307 49.477 1.00 62.41 70 GLY A O 1
ATOM 563 N N . ASP A 1 71 ? -22.847 7.619 49.188 1.00 60.09 71 ASP A N 1
ATOM 564 C CA . ASP A 1 71 ? -22.458 8.683 50.134 1.00 60.09 71 ASP A CA 1
ATOM 565 C C . ASP A 1 71 ? -23.450 8.855 51.308 1.00 60.09 71 ASP A C 1
ATOM 567 O O . ASP A 1 71 ? -23.429 9.869 51.993 1.00 60.09 71 ASP A O 1
ATOM 571 N N . ASP A 1 72 ? -24.292 7.850 51.597 1.00 60.28 72 ASP A N 1
ATOM 572 C CA . ASP A 1 72 ? -25.203 7.857 52.765 1.00 60.28 72 ASP A CA 1
ATOM 573 C C . ASP A 1 72 ? -24.922 6.705 53.756 1.00 60.28 72 ASP A C 1
ATOM 575 O O . ASP A 1 72 ? -25.789 6.271 54.519 1.00 60.28 72 ASP A O 1
ATOM 579 N N . SER A 1 73 ? -23.720 6.126 53.738 1.00 57.44 73 SER A N 1
ATOM 580 C CA . SER A 1 73 ? -23.320 5.080 54.693 1.00 57.44 73 SER A CA 1
ATOM 581 C C . SER A 1 73 ? -21.836 5.177 55.057 1.00 57.44 73 SER A C 1
ATOM 583 O O . SER A 1 73 ? -21.069 4.251 54.798 1.00 57.44 73 SER A O 1
ATOM 585 N N . ALA A 1 74 ? -21.455 6.301 55.670 1.00 46.97 74 ALA A N 1
ATOM 586 C CA . ALA A 1 74 ? -20.259 6.461 56.500 1.00 46.97 74 ALA A CA 1
ATOM 587 C C . ALA A 1 74 ? -20.575 7.395 57.678 1.00 46.97 74 ALA A C 1
ATOM 589 O O . ALA A 1 74 ? -21.272 8.408 57.447 1.00 46.97 74 ALA A O 1
#

Foldseek 3Di:
DVVVVVVVVVVVVVVVVVVVVVVVCCVVVNPPPPPDDDDDPPDDDPDDPPQPPCRDPVNVVVVVVCVVVVPPPD

pLDDT: mean 74.21, std 16.56, range [44.19, 97.5]